Protein AF-A0A2L1U4I4-F1 (afdb_monomer_lite)

Sequence (49 aa):
MAIKAIWSIRHDDKEYDPGSILKGLKKEEEKKLVDAGVAEYVGKEPDEK

Structure (mmCIF, N/CA/C/O backbone):
data_AF-A0A2L1U4I4-F1
#
_entry.id   AF-A0A2L1U4I4-F1
#
loop_
_atom_site.group_PDB
_atom_site.id
_atom_site.type_symbol
_atom_site.label_atom_id
_atom_site.label_alt_id
_atom_site.label_comp_id
_atom_site.label_asym_id
_atom_site.label_entity_id
_atom_site.label_seq_id
_a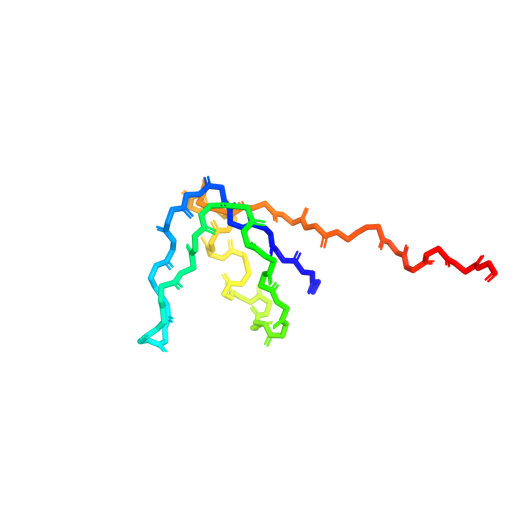tom_site.pdbx_PDB_ins_code
_atom_site.Cartn_x
_atom_site.Cartn_y
_atom_site.Cartn_z
_atom_site.occupancy
_atom_site.B_iso_or_equiv
_atom_site.auth_seq_id
_atom_site.auth_comp_id
_atom_site.auth_asym_id
_atom_site.auth_atom_id
_atom_site.pdbx_PDB_model_num
ATOM 1 N N . MET A 1 1 ? 0.498 0.461 8.252 1.00 75.44 1 MET A N 1
ATOM 2 C CA . MET A 1 1 ? 1.801 0.185 7.612 1.00 75.44 1 MET A CA 1
ATOM 3 C C . MET A 1 1 ? 1.853 1.146 6.431 1.00 75.44 1 MET A C 1
ATOM 5 O O . MET A 1 1 ? 1.145 2.150 6.481 1.00 75.44 1 MET A O 1
ATOM 9 N N . ALA A 1 2 ? 2.689 0.944 5.421 1.00 85.31 2 ALA A N 1
ATOM 10 C CA . ALA A 1 2 ? 2.374 1.492 4.109 1.00 85.31 2 ALA A CA 1
ATOM 11 C C . ALA A 1 2 ? 2.171 0.326 3.146 1.00 85.31 2 ALA A C 1
ATOM 13 O O . ALA A 1 2 ? 2.634 -0.788 3.402 1.00 85.31 2 ALA A O 1
ATOM 14 N N . ILE A 1 3 ? 1.482 0.579 2.043 1.00 89.12 3 ILE A N 1
ATOM 15 C CA . ILE A 1 3 ? 1.410 -0.364 0.932 1.00 89.12 3 ILE A CA 1
ATOM 16 C C . ILE A 1 3 ? 1.919 0.322 -0.329 1.00 89.12 3 ILE A C 1
ATOM 18 O O . ILE A 1 3 ? 1.782 1.535 -0.491 1.00 89.12 3 ILE A O 1
ATOM 22 N N . LYS A 1 4 ? 2.529 -0.445 -1.218 1.00 90.88 4 LYS A N 1
ATOM 23 C CA . LYS A 1 4 ? 2.913 -0.012 -2.552 1.00 90.88 4 LYS A CA 1
ATOM 24 C C . LYS A 1 4 ? 1.957 -0.637 -3.545 1.00 90.88 4 LYS A C 1
ATOM 26 O O . LYS A 1 4 ? 1.729 -1.842 -3.501 1.00 90.88 4 LYS A O 1
ATOM 31 N N . ALA A 1 5 ? 1.408 0.177 -4.431 1.00 92.19 5 ALA A N 1
ATOM 32 C CA . ALA A 1 5 ? 0.600 -0.307 -5.535 1.00 92.19 5 ALA A CA 1
ATOM 33 C C . ALA A 1 5 ? 1.485 -1.103 -6.509 1.00 92.19 5 ALA A C 1
ATOM 35 O O . ALA A 1 5 ? 2.539 -0.622 -6.918 1.00 92.19 5 ALA A O 1
ATOM 36 N N . ILE A 1 6 ? 1.079 -2.315 -6.874 1.00 91.44 6 ILE A N 1
ATOM 37 C CA . ILE A 1 6 ? 1.723 -3.119 -7.928 1.00 91.44 6 ILE A CA 1
ATOM 38 C C . ILE A 1 6 ? 1.050 -2.829 -9.275 1.00 91.44 6 ILE A C 1
ATOM 40 O O . ILE A 1 6 ? 1.707 -2.818 -10.312 1.00 91.44 6 ILE A O 1
ATOM 44 N N . TRP A 1 7 ? -0.253 -2.546 -9.238 1.00 91.06 7 TRP A N 1
ATOM 45 C CA . TRP A 1 7 ? -1.099 -2.200 -10.379 1.00 91.06 7 TRP A CA 1
ATOM 46 C C . TRP A 1 7 ? -1.728 -0.816 -10.192 1.00 91.06 7 TRP A C 1
ATOM 48 O O . TRP A 1 7 ? -1.640 -0.247 -9.107 1.00 91.06 7 TRP A O 1
ATOM 58 N N . SER A 1 8 ? -2.382 -0.281 -11.227 1.00 88.88 8 SER A N 1
ATOM 59 C CA . SER A 1 8 ? -3.196 0.932 -11.090 1.00 88.88 8 SER A CA 1
ATOM 60 C C . SER A 1 8 ? -4.371 0.660 -10.148 1.00 88.88 8 SER A C 1
ATOM 62 O O . SER A 1 8 ? -5.258 -0.137 -10.461 1.00 88.88 8 SER A O 1
ATOM 64 N N . ILE A 1 9 ? -4.369 1.297 -8.979 1.00 88.06 9 ILE A N 1
ATOM 65 C CA . ILE A 1 9 ? -5.428 1.156 -7.976 1.00 88.06 9 ILE A CA 1
ATOM 66 C C . ILE A 1 9 ? -6.309 2.392 -8.051 1.00 88.06 9 ILE A C 1
ATOM 68 O O . ILE A 1 9 ? -5.828 3.505 -7.866 1.00 88.06 9 ILE A O 1
ATOM 72 N N . ARG A 1 10 ? -7.613 2.209 -8.243 1.00 87.44 10 ARG A N 1
ATOM 73 C CA . ARG A 1 10 ? -8.587 3.291 -8.093 1.00 87.44 10 ARG A CA 1
ATOM 74 C C . ARG A 1 10 ? -9.283 3.167 -6.744 1.00 87.44 10 ARG A C 1
ATOM 76 O O . ARG A 1 10 ? -9.965 2.176 -6.492 1.00 87.44 10 ARG A O 1
ATOM 83 N N . HIS A 1 11 ? -9.096 4.152 -5.877 1.00 80.94 11 HIS A N 1
ATOM 84 C CA . HIS A 1 11 ? -9.613 4.150 -4.515 1.00 80.94 11 HIS A CA 1
ATOM 85 C C . HIS A 1 11 ? -9.906 5.582 -4.041 1.00 80.94 11 HIS A C 1
ATOM 87 O O . HIS A 1 11 ? -9.100 6.478 -4.270 1.00 80.94 11 HIS A O 1
ATOM 93 N N . ASP A 1 12 ? -11.059 5.803 -3.399 1.00 76.62 12 ASP A N 1
ATOM 94 C CA . ASP A 1 12 ? -11.487 7.115 -2.871 1.00 76.62 12 ASP A CA 1
ATOM 95 C C . ASP A 1 12 ? -11.436 8.262 -3.908 1.00 76.62 12 ASP A C 1
ATOM 97 O O . ASP A 1 12 ? -10.871 9.331 -3.677 1.00 76.62 12 ASP A O 1
ATOM 101 N N . ASP A 1 13 ? -11.976 8.007 -5.108 1.00 82.12 13 ASP A N 1
ATOM 102 C CA . ASP A 1 13 ? -11.941 8.928 -6.262 1.00 82.12 13 ASP A CA 1
ATOM 103 C C . ASP A 1 13 ? -10.532 9.340 -6.732 1.00 82.12 13 ASP A C 1
ATOM 105 O O . ASP A 1 13 ? -10.373 10.202 -7.598 1.00 82.12 13 ASP A O 1
ATOM 109 N N . LYS A 1 14 ? -9.494 8.673 -6.222 1.00 84.38 14 LYS A N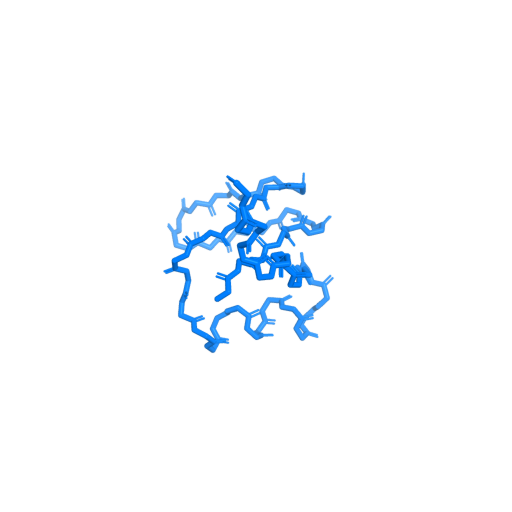 1
ATOM 110 C CA . LYS A 1 14 ? -8.110 8.835 -6.655 1.00 84.38 14 LYS A CA 1
ATOM 111 C C . LYS A 1 14 ? -7.634 7.590 -7.375 1.00 84.38 14 LYS A C 1
ATOM 113 O O . LYS A 1 14 ? -7.943 6.460 -6.999 1.00 84.38 14 LYS A O 1
ATOM 118 N N . GLU A 1 15 ? -6.871 7.810 -8.430 1.00 88.62 15 GLU A N 1
ATOM 119 C CA . GLU A 1 15 ? -6.119 6.757 -9.089 1.00 88.62 15 GLU A CA 1
ATOM 120 C C . GLU A 1 15 ? -4.677 6.819 -8.595 1.00 88.62 15 GLU A C 1
ATOM 122 O O . GLU A 1 15 ? -4.086 7.893 -8.480 1.00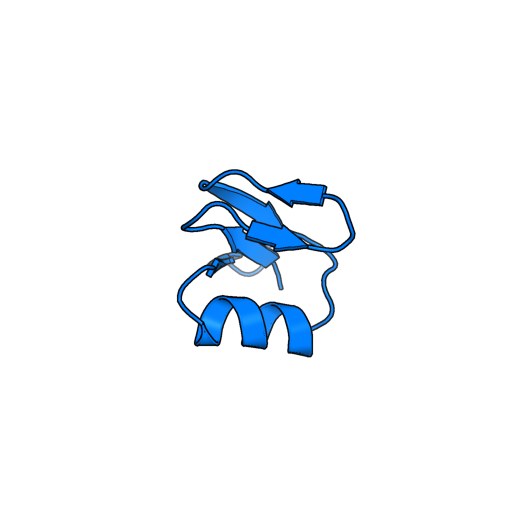 88.62 15 GLU A O 1
ATOM 127 N N . TYR A 1 16 ? -4.148 5.660 -8.238 1.00 87.50 16 TYR A N 1
ATOM 128 C CA . TYR A 1 16 ? -2.789 5.470 -7.779 1.00 87.50 16 TYR A CA 1
ATOM 129 C C . TYR A 1 16 ? -2.063 4.641 -8.821 1.00 87.50 16 TYR A C 1
ATOM 131 O O . TYR A 1 16 ? -2.424 3.487 -9.064 1.00 87.50 16 TYR A O 1
ATOM 139 N N . ASP A 1 17 ? -1.027 5.222 -9.411 1.00 90.19 17 ASP A N 1
ATOM 140 C CA . ASP A 1 17 ? -0.189 4.523 -10.371 1.00 90.19 17 ASP A CA 1
ATOM 141 C C . ASP A 1 17 ? 0.583 3.371 -9.713 1.00 90.19 17 ASP A C 1
ATOM 143 O O . ASP A 1 17 ? 0.960 3.468 -8.535 1.00 90.19 17 ASP A O 1
ATOM 147 N N . PRO A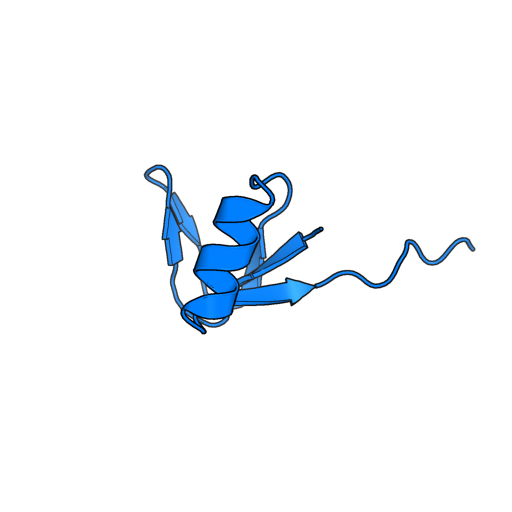 1 18 ? 0.889 2.302 -10.467 1.00 92.31 18 PRO A N 1
ATOM 148 C CA . PRO A 1 18 ? 1.777 1.248 -10.001 1.00 92.31 18 PRO A CA 1
ATOM 149 C C . PRO A 1 18 ? 3.126 1.835 -9.559 1.00 92.31 18 PRO A C 1
ATOM 151 O O . PRO A 1 18 ? 3.743 2.648 -10.242 1.00 92.31 18 PRO A O 1
ATOM 154 N N 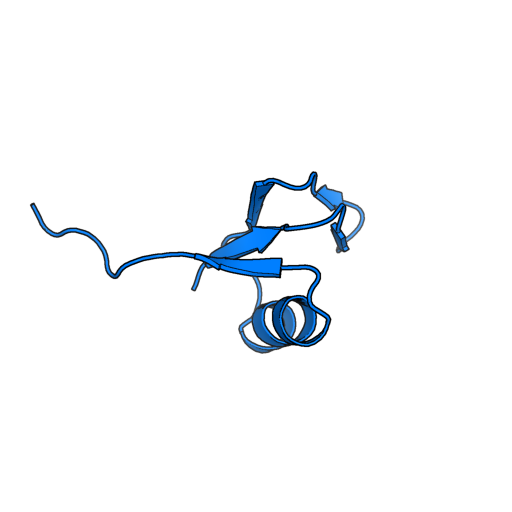. GLY A 1 19 ? 3.589 1.427 -8.382 1.00 87.75 19 GLY A N 1
ATOM 155 C CA . GLY A 1 19 ? 4.762 1.969 -7.700 1.00 87.75 19 GLY A CA 1
ATOM 156 C C . GLY A 1 19 ? 4.450 3.052 -6.667 1.00 87.75 19 GLY A C 1
ATOM 157 O O . GLY A 1 19 ? 5.307 3.336 -5.827 1.00 87.75 19 GLY A O 1
ATOM 158 N N . SER A 1 20 ? 3.237 3.612 -6.673 1.00 90.25 20 SER A N 1
ATOM 159 C CA . SER A 1 20 ? 2.814 4.612 -5.691 1.00 90.25 20 SER A CA 1
ATOM 160 C C . SER A 1 20 ? 2.749 4.022 -4.287 1.00 90.25 20 SER A C 1
ATOM 162 O O . SER A 1 20 ? 2.287 2.899 -4.087 1.00 90.25 20 SER A O 1
ATOM 164 N N . ILE A 1 21 ? 3.185 4.803 -3.299 1.00 88.69 21 ILE A N 1
ATOM 165 C CA . ILE A 1 21 ? 3.151 4.416 -1.888 1.00 88.69 21 ILE A CA 1
ATOM 166 C C . ILE A 1 21 ? 1.912 5.027 -1.243 1.00 88.69 21 ILE A C 1
ATOM 168 O O . ILE A 1 21 ? 1.824 6.244 -1.077 1.00 88.69 21 ILE A O 1
ATOM 172 N N . LEU A 1 22 ? 0.972 4.179 -0.841 1.00 86.00 22 LEU A N 1
ATOM 173 C CA . LEU A 1 22 ? -0.216 4.580 -0.111 1.00 86.00 22 LEU A CA 1
ATOM 174 C C . LEU A 1 22 ? 0.084 4.477 1.389 1.00 86.00 22 LEU A C 1
ATOM 176 O O . LEU A 1 22 ? 0.362 3.401 1.926 1.00 86.00 22 LEU A O 1
ATOM 180 N N . LYS A 1 23 ? 0.051 5.629 2.063 1.00 84.00 23 LYS A N 1
ATOM 181 C CA . LYS A 1 23 ? 0.215 5.762 3.517 1.00 84.00 23 LYS A CA 1
ATOM 182 C C . LYS A 1 23 ? -1.080 6.285 4.126 1.00 84.00 23 LYS A C 1
ATOM 184 O O . LYS A 1 23 ? -1.731 7.138 3.534 1.00 84.00 23 LYS A O 1
ATOM 189 N N . GLY A 1 24 ? -1.422 5.805 5.321 1.00 80.31 24 GLY A N 1
ATOM 190 C CA . GLY A 1 24 ? -2.593 6.287 6.066 1.00 80.31 24 GLY A CA 1
ATOM 191 C C . GLY A 1 24 ? -3.927 5.634 5.686 1.00 80.31 24 GLY A C 1
ATOM 192 O O . GLY A 1 24 ? -4.966 6.099 6.141 1.00 80.31 24 GLY A O 1
ATOM 193 N N . LEU A 1 25 ? -3.905 4.557 4.895 1.00 82.50 25 LEU A N 1
ATOM 194 C CA . LEU A 1 25 ? -5.069 3.689 4.702 1.00 82.50 25 LEU A CA 1
ATOM 195 C C . LEU A 1 25 ? -5.413 2.948 5.998 1.00 82.50 25 LEU A C 1
ATOM 197 O O . LEU A 1 25 ? -4.540 2.687 6.833 1.00 82.50 25 LEU A O 1
ATOM 201 N N . LYS A 1 26 ? -6.683 2.564 6.160 1.00 88.25 26 LYS A N 1
ATOM 202 C CA . LYS A 1 26 ? -7.075 1.673 7.256 1.00 88.25 26 LYS A CA 1
ATOM 203 C C . LYS A 1 26 ? -6.464 0.293 7.042 1.00 88.25 26 LYS A C 1
ATOM 205 O O . LYS A 1 26 ? -6.395 -0.202 5.922 1.00 88.25 26 LYS A O 1
ATOM 210 N N . LYS A 1 27 ? -6.131 -0.386 8.139 1.00 86.31 27 LYS A N 1
ATOM 211 C CA . LYS A 1 27 ? -5.501 -1.717 8.120 1.00 86.31 27 LYS A CA 1
ATOM 212 C C . LYS A 1 27 ? -6.301 -2.765 7.334 1.00 86.31 27 LYS A C 1
ATOM 214 O O . LYS A 1 27 ? -5.723 -3.630 6.684 1.00 86.31 27 LYS A O 1
ATOM 219 N N . GLU A 1 28 ? -7.630 -2.683 7.371 1.00 89.25 28 GLU A N 1
ATOM 220 C CA . GLU A 1 28 ? -8.506 -3.542 6.564 1.00 89.25 28 GLU A CA 1
ATOM 221 C C . GLU A 1 28 ? -8.415 -3.250 5.063 1.00 89.25 28 GLU A C 1
ATOM 223 O O . GLU A 1 28 ? -8.474 -4.176 4.259 1.00 89.25 28 GLU A O 1
ATOM 228 N N . GLU A 1 29 ? -8.257 -1.986 4.675 1.00 87.31 29 GLU A N 1
ATOM 229 C CA . GLU A 1 29 ? -8.118 -1.579 3.274 1.00 87.31 29 GLU A CA 1
ATOM 230 C C . GLU A 1 29 ? -6.739 -1.942 2.739 1.00 87.31 29 GLU A C 1
ATOM 232 O O . GLU A 1 29 ? -6.642 -2.534 1.665 1.00 87.31 29 GLU A O 1
ATOM 237 N N . GLU A 1 30 ? -5.694 -1.705 3.540 1.00 88.62 30 GLU A N 1
ATOM 238 C CA . GLU A 1 30 ? -4.345 -2.203 3.268 1.00 88.62 30 GLU A CA 1
ATOM 239 C C . GLU A 1 30 ? -4.381 -3.715 3.007 1.00 88.62 30 GLU A C 1
ATOM 241 O O . GLU A 1 30 ? -3.896 -4.180 1.974 1.00 88.62 30 GLU A O 1
ATOM 246 N N . LYS A 1 31 ? -5.038 -4.482 3.890 1.00 89.88 31 LYS A N 1
ATOM 247 C CA . LYS A 1 31 ? -5.172 -5.929 3.716 1.00 89.88 31 LYS A CA 1
ATOM 248 C C . LYS A 1 31 ? -5.939 -6.283 2.453 1.00 89.88 31 LYS A C 1
ATOM 250 O O . LYS A 1 31 ? -5.463 -7.140 1.728 1.00 89.88 31 LYS A O 1
ATOM 255 N N . LYS A 1 32 ? -7.088 -5.664 2.172 1.00 90.44 32 LYS A N 1
ATOM 256 C CA . LYS A 1 32 ? -7.883 -5.975 0.970 1.00 90.44 32 LYS A CA 1
ATOM 257 C C . LYS A 1 32 ? -7.082 -5.776 -0.316 1.00 90.44 32 LYS A C 1
ATOM 259 O O . LYS A 1 32 ? -7.148 -6.626 -1.194 1.00 90.44 32 LYS A O 1
ATOM 264 N N . LEU A 1 33 ? -6.318 -4.689 -0.411 1.00 89.00 33 LEU A N 1
ATOM 265 C CA . LEU A 1 33 ? -5.507 -4.386 -1.593 1.00 89.00 33 LEU A CA 1
ATOM 266 C C . LEU A 1 33 ? -4.342 -5.372 -1.759 1.00 89.00 33 LEU A C 1
ATOM 268 O O . LEU A 1 33 ? -4.029 -5.778 -2.877 1.00 89.00 33 LEU A O 1
ATOM 272 N N . VAL A 1 34 ? -3.735 -5.798 -0.651 1.00 90.38 34 VAL A N 1
ATOM 273 C CA . VAL A 1 34 ? -2.665 -6.803 -0.677 1.00 90.38 34 VAL A CA 1
ATOM 274 C C . VAL A 1 34 ? -3.202 -8.209 -0.963 1.00 90.38 34 VAL A C 1
ATOM 276 O O . VAL A 1 34 ? -2.624 -8.937 -1.762 1.00 90.38 34 VAL A O 1
ATOM 279 N N . ASP A 1 35 ? -4.329 -8.585 -0.363 1.00 92.12 35 ASP A N 1
ATOM 280 C CA . ASP A 1 35 ? -5.009 -9.878 -0.550 1.00 92.12 35 ASP A CA 1
ATOM 281 C C . ASP A 1 35 ? -5.510 -10.041 -1.995 1.00 92.12 35 ASP A C 1
ATOM 283 O O . ASP A 1 35 ? -5.385 -11.107 -2.589 1.00 92.12 35 ASP A O 1
ATOM 287 N N . ALA A 1 36 ? -5.965 -8.941 -2.604 1.00 90.12 36 ALA A N 1
ATOM 288 C CA . ALA A 1 36 ? -6.309 -8.876 -4.021 1.00 90.12 36 ALA A CA 1
ATOM 289 C C . ALA A 1 36 ? -5.086 -8.919 -4.962 1.00 90.12 36 ALA A C 1
ATOM 291 O O . ALA A 1 36 ? -5.260 -8.949 -6.179 1.00 90.12 36 ALA A O 1
ATOM 292 N N . GLY A 1 37 ? -3.857 -8.887 -4.434 1.00 90.81 37 GLY A N 1
ATOM 293 C CA . GLY A 1 37 ? -2.624 -8.917 -5.224 1.00 90.81 37 GLY A CA 1
ATOM 294 C C . GLY A 1 37 ? -2.364 -7.647 -6.041 1.00 90.81 37 GLY A C 1
ATOM 295 O O . GLY A 1 37 ? -1.519 -7.654 -6.935 1.00 90.81 37 GLY A O 1
ATOM 296 N N . VAL A 1 38 ? -3.081 -6.554 -5.757 1.00 92.44 38 VAL A N 1
ATOM 297 C CA . VAL A 1 38 ? -2.893 -5.260 -6.437 1.00 92.44 38 VAL A CA 1
ATOM 298 C C . VAL A 1 38 ? -1.920 -4.344 -5.699 1.00 92.44 38 VAL A C 1
ATOM 300 O O . VAL A 1 38 ? -1.443 -3.372 -6.283 1.00 92.44 38 VAL A O 1
ATOM 303 N N . ALA A 1 39 ? -1.597 -4.658 -4.443 1.00 91.94 39 ALA A N 1
ATOM 304 C CA . ALA A 1 39 ? -0.622 -3.951 -3.623 1.00 91.94 3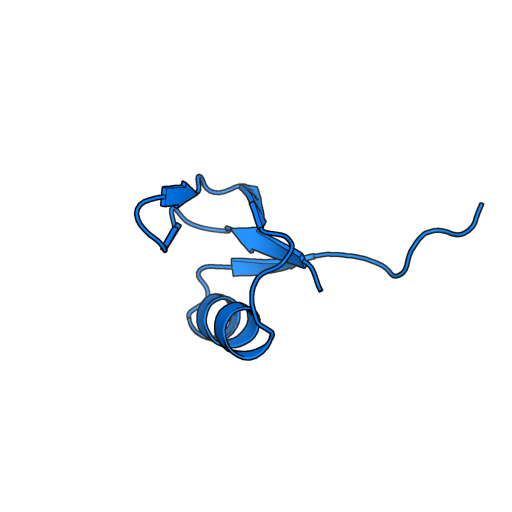9 ALA A CA 1
ATOM 305 C C . ALA A 1 39 ? 0.281 -4.919 -2.837 1.00 91.94 39 ALA A C 1
ATOM 307 O O . ALA A 1 39 ? -0.044 -6.087 -2.648 1.00 91.94 39 ALA A O 1
ATOM 308 N N . GLU A 1 40 ? 1.399 -4.417 -2.327 1.00 92.00 40 GLU A N 1
ATOM 309 C CA . GLU A 1 40 ? 2.314 -5.118 -1.418 1.00 92.00 40 GLU A CA 1
ATOM 310 C C . GLU A 1 40 ? 2.571 -4.259 -0.175 1.00 92.00 40 GLU A C 1
ATOM 312 O O . GLU A 1 40 ? 2.633 -3.033 -0.266 1.00 92.00 40 GLU A O 1
ATOM 317 N N . TYR A 1 41 ? 2.729 -4.868 1.002 1.00 89.12 41 TYR A N 1
ATOM 318 C CA . TYR A 1 41 ? 3.126 -4.119 2.197 1.00 89.12 41 TYR A CA 1
ATOM 319 C C . TYR A 1 41 ? 4.556 -3.598 2.043 1.00 89.12 41 TYR A C 1
ATOM 321 O O . TYR A 1 41 ? 5.479 -4.362 1.772 1.00 89.12 41 TYR A O 1
ATOM 329 N N . VAL A 1 42 ? 4.747 -2.300 2.273 1.00 86.06 42 VAL A N 1
ATOM 330 C CA . VAL A 1 42 ? 6.053 -1.642 2.222 1.00 86.06 42 VAL A CA 1
ATOM 331 C C . VAL A 1 42 ? 6.304 -0.836 3.485 1.00 86.06 42 VAL A C 1
ATOM 333 O O . VAL A 1 42 ? 5.426 -0.175 4.037 1.00 86.06 42 VAL A O 1
ATOM 336 N N . GLY A 1 43 ? 7.545 -0.900 3.944 1.00 69.06 43 GLY A N 1
ATOM 337 C CA . GLY A 1 43 ? 7.972 -0.339 5.215 1.00 69.06 43 GLY A CA 1
ATOM 338 C C . GLY A 1 43 ? 8.725 -1.398 5.997 1.00 69.06 43 GLY A C 1
ATOM 339 O O . GLY A 1 43 ? 8.119 -2.266 6.618 1.00 69.06 43 GLY A O 1
ATOM 340 N N . LYS A 1 44 ? 10.056 -1.302 5.973 1.00 55.91 44 LYS A N 1
ATOM 341 C CA . LYS A 1 44 ? 10.817 -1.703 7.151 1.00 55.91 44 LYS A CA 1
ATOM 342 C C . LYS A 1 44 ? 10.412 -0.757 8.280 1.00 55.91 44 LYS A C 1
ATOM 344 O O . LYS A 1 44 ? 10.089 0.406 8.015 1.00 55.91 44 LYS A O 1
ATOM 349 N N . GLU A 1 45 ? 10.404 -1.274 9.503 1.00 50.91 45 GLU A N 1
ATOM 350 C CA . GLU A 1 45 ? 10.487 -0.469 10.724 1.00 50.91 45 GLU A CA 1
ATOM 351 C C . GLU A 1 45 ? 11.419 0.733 10.486 1.00 50.91 45 GLU A C 1
ATOM 353 O O . GLU A 1 45 ? 12.373 0.590 9.712 1.00 50.91 45 GLU A O 1
ATOM 358 N N . PRO A 1 46 ? 11.121 1.922 11.042 1.00 50.53 46 PRO A N 1
ATOM 359 C CA . PRO A 1 46 ? 11.966 3.090 10.821 1.00 50.53 46 PRO A CA 1
ATOM 360 C C . PRO A 1 46 ? 13.422 2.698 11.094 1.00 50.53 46 PRO A C 1
ATOM 362 O O . PRO A 1 46 ? 13.725 2.182 12.166 1.00 50.53 46 PRO A O 1
ATOM 365 N N . ASP A 1 47 ? 14.293 2.878 10.096 1.00 50.69 47 ASP A N 1
ATOM 366 C CA . ASP A 1 47 ? 15.739 2.807 10.295 1.00 50.69 47 ASP A CA 1
ATOM 367 C C . ASP A 1 47 ? 16.068 3.970 11.234 1.00 50.69 47 ASP A C 1
ATOM 369 O O . ASP A 1 47 ? 16.113 5.135 10.837 1.00 50.69 47 ASP A O 1
ATOM 373 N N . GLU A 1 48 ? 16.109 3.648 12.520 1.00 50.88 48 GLU A N 1
ATOM 374 C CA . GLU A 1 48 ? 16.570 4.503 13.594 1.00 50.88 48 GLU A CA 1
ATOM 375 C C . GLU A 1 48 ? 18.078 4.667 13.379 1.00 50.88 48 GLU A C 1
ATOM 377 O O . GLU A 1 48 ? 18.857 3.748 13.643 1.00 50.88 48 GLU A O 1
ATOM 382 N N . LYS A 1 49 ? 18.490 5.801 12.806 1.00 43.16 49 LYS A N 1
ATOM 383 C CA . LYS A 1 49 ? 19.903 6.138 12.650 1.00 43.16 49 LYS A CA 1
ATOM 384 C C . LYS A 1 49 ? 20.174 7.616 12.870 1.00 43.16 49 LYS A C 1
ATOM 386 O O . LYS A 1 49 ? 19.392 8.446 12.356 1.00 43.16 49 LYS A O 1
#

Foldseek 3Di:
DKKFFQDFDCDPNDTDHHRGIHPDDDPVVSCVCVVVVRIGDDDDDPPPD

Organism: NCBI:txid147375

Radius of gyration: 10.93 Å; chains: 1; bounding box: 32×19×25 Å

Secondary structure (DSSP, 8-state):
-EEEESS-EEETTEEE-TT-EEES--HHHHHHHHHTTSEEEE--S----

pLDDT: mean 82.8, std 13.02, range [43.16, 92.44]